Protein AF-A0A9N9VH94-F1 (afdb_monomer_lite)

Secondary structure (DSSP, 8-state):
-----------------S-PPPPPPPP----PPPPP--S------EEEEEEESSSS--BTTTHHHHHHHHHHHT--SSS-EEEEEEEEEESB-B-STTHHHHHHHHHHHHHHHSS-B--S-S-----PBPSBSSBGGGT--

Radius of gyration: 18.73 Å; chains: 1; bounding box: 40×49×51 Å

pLDDT: mean 81.97, std 23.42, range [30.23, 98.75]

Foldseek 3Di:
DDDDDDDDPDPDPDDDDPPQPDQDQQDCPDPPPDPDDPDDPPQDEAEAEDEAQDDDQDALVCLLVVLSVVLQVQADPPHAYEHEEYWRAHNAHYDLSSQVSNVVSNQNSNVRRGVGYQYQDPADDAFPDGHHDGGPRSIRD

Sequence (141 aa):
MTRSTVAGCSRKTASDPEVAPSCPSPRLLRMQALPPPRSTKRRKRLVQHNYYFAGSPTTSANLPQFLCQDAQNAVDDRFPVFVGEWSIEAASNNTLVSRPRNLNTGLKAWAQYTRGSSFWTWKFRGNVPVNGEGTQAKYWN

InterPro domains:
  IPR017853 Glycoside hydrolase superfamily [SSF51445] (49-127)

Structure (mmCIF, N/CA/C/O backbone):
data_AF-A0A9N9VH94-F1
#
_entry.id   AF-A0A9N9VH94-F1
#
loop_
_atom_site.group_PDB
_atom_site.id
_atom_site.type_symbol
_atom_site.label_atom_id
_atom_site.label_alt_id
_atom_site.label_comp_id
_atom_site.label_asym_id
_atom_site.label_entity_id
_atom_site.label_seq_id
_atom_site.pdbx_PDB_ins_code
_atom_site.Cartn_x
_atom_site.Cartn_y
_atom_site.Cartn_z
_atom_site.occupancy
_atom_site.B_iso_or_equiv
_atom_site.auth_seq_id
_atom_site.auth_comp_id
_atom_site.auth_asym_id
_atom_site.auth_atom_id
_atom_site.pdbx_PDB_model_num
ATOM 1 N N . MET A 1 1 ? -19.973 -38.040 32.174 1.00 40.09 1 MET A N 1
ATOM 2 C CA . MET A 1 1 ? -19.385 -36.695 31.984 1.00 40.09 1 MET A CA 1
ATOM 3 C C .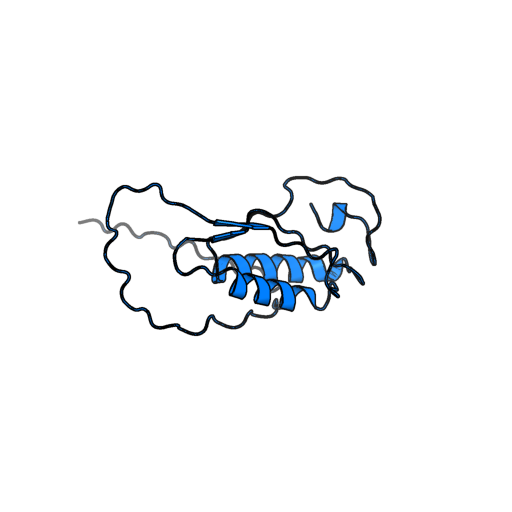 MET A 1 1 ? -18.307 -36.802 30.919 1.00 40.09 1 MET A C 1
ATOM 5 O O . MET A 1 1 ? -17.224 -37.290 31.208 1.00 40.09 1 MET A O 1
ATOM 9 N N . THR A 1 2 ? -18.617 -36.434 29.681 1.00 31.95 2 THR A N 1
ATOM 10 C CA . THR A 1 2 ? -17.730 -36.621 28.522 1.00 31.95 2 THR A CA 1
ATOM 11 C C . THR A 1 2 ? -17.162 -35.256 28.139 1.00 31.95 2 THR A C 1
ATOM 13 O O . THR A 1 2 ? -17.915 -34.365 27.752 1.00 31.95 2 THR A O 1
ATOM 16 N N . ARG A 1 3 ? -15.850 -35.044 28.318 1.00 36.62 3 ARG A N 1
ATOM 17 C CA . ARG A 1 3 ? -15.173 -33.808 27.896 1.00 36.62 3 ARG A CA 1
ATOM 18 C C . ARG A 1 3 ? -14.902 -33.885 26.396 1.00 36.62 3 ARG A C 1
ATOM 20 O O . ARG A 1 3 ? -14.187 -34.772 25.947 1.00 36.62 3 ARG A O 1
ATOM 27 N N . SER A 1 4 ? -15.485 -32.954 25.649 1.00 33.19 4 SER A N 1
ATOM 28 C CA . SER A 1 4 ? -15.214 -32.756 24.227 1.00 33.19 4 SER A CA 1
ATOM 29 C C . SER A 1 4 ? -13.948 -31.908 24.082 1.00 33.19 4 SER A C 1
ATOM 31 O O . SER A 1 4 ? -13.908 -30.762 24.534 1.00 33.19 4 SER A O 1
ATOM 33 N N . THR A 1 5 ? -12.894 -32.484 23.509 1.00 35.62 5 THR A N 1
ATOM 34 C CA . THR A 1 5 ? -11.628 -31.799 23.225 1.00 35.62 5 THR A CA 1
ATOM 35 C C . THR A 1 5 ? -11.788 -31.006 21.930 1.00 35.62 5 THR A C 1
ATOM 37 O O . THR A 1 5 ? -11.915 -31.587 20.855 1.00 35.62 5 THR A O 1
ATOM 40 N N . VAL A 1 6 ? -11.799 -29.675 22.014 1.00 41.41 6 VAL A N 1
ATOM 41 C CA . VAL A 1 6 ? -11.764 -28.807 20.829 1.00 41.41 6 VAL A CA 1
ATOM 42 C C . VAL A 1 6 ? -10.380 -28.935 20.198 1.00 41.41 6 VAL A C 1
ATOM 44 O O . VAL A 1 6 ? -9.379 -28.531 20.790 1.00 41.41 6 VAL A O 1
ATOM 47 N N . ALA A 1 7 ? -10.321 -29.520 19.002 1.00 38.50 7 ALA A N 1
ATOM 48 C CA . ALA A 1 7 ? -9.116 -29.571 18.191 1.00 38.50 7 ALA A CA 1
ATOM 49 C C . ALA A 1 7 ? -8.691 -28.139 17.829 1.00 38.50 7 ALA A C 1
ATOM 51 O O . ALA A 1 7 ? -9.376 -27.434 17.088 1.00 38.50 7 ALA A O 1
ATOM 52 N N . GLY A 1 8 ? -7.564 -27.696 18.387 1.00 31.67 8 GLY A N 1
ATOM 53 C CA . GLY A 1 8 ? -6.933 -26.438 18.013 1.00 31.67 8 GLY A CA 1
ATOM 54 C C . GLY A 1 8 ? -6.522 -26.479 16.544 1.00 31.67 8 GLY A C 1
ATOM 55 O O . GLY A 1 8 ? -5.816 -27.389 16.112 1.00 31.67 8 GLY A O 1
ATOM 56 N N . CYS A 1 9 ? -6.961 -25.487 15.772 1.00 30.47 9 CYS A N 1
ATOM 57 C CA . CYS A 1 9 ? -6.516 -25.285 14.400 1.00 30.47 9 CYS A CA 1
ATOM 58 C C . CYS A 1 9 ? -5.033 -24.876 14.431 1.00 30.47 9 CYS A C 1
ATOM 60 O O . CYS A 1 9 ? -4.694 -23.705 14.619 1.00 30.47 9 CYS A O 1
ATOM 62 N N . SER A 1 10 ? -4.144 -25.867 14.339 1.00 34.38 10 SER A N 1
ATOM 63 C CA . SER A 1 10 ? -2.701 -25.660 14.274 1.00 34.38 10 SER A CA 1
ATOM 64 C C . SER A 1 10 ? -2.371 -24.980 12.947 1.00 34.38 10 SER A C 1
ATOM 66 O O . SER A 1 10 ? -2.497 -25.574 11.873 1.00 34.38 10 SER A O 1
ATOM 68 N N . ARG A 1 11 ? -1.995 -23.698 13.013 1.00 41.31 11 ARG A N 1
ATOM 69 C CA . ARG A 1 11 ? -1.457 -22.966 11.866 1.00 41.31 11 ARG A CA 1
ATOM 70 C C . ARG A 1 11 ? -0.158 -23.651 11.458 1.00 41.31 11 ARG A C 1
ATOM 72 O O . ARG A 1 11 ? 0.857 -23.493 12.127 1.00 41.31 11 ARG A O 1
ATOM 79 N N . LYS A 1 12 ? -0.192 -24.390 10.347 1.00 30.23 12 LYS A N 1
ATOM 80 C CA . LYS A 1 12 ? 1.021 -24.752 9.614 1.00 30.23 12 LYS A CA 1
ATOM 81 C C . LYS A 1 12 ? 1.742 -23.447 9.280 1.00 30.23 12 LYS A C 1
ATOM 83 O O . LYS A 1 12 ? 1.209 -22.617 8.545 1.00 30.23 12 LYS A O 1
ATOM 88 N N . THR A 1 13 ? 2.917 -23.249 9.862 1.00 38.06 13 THR A N 1
ATOM 89 C CA . THR A 1 13 ? 3.846 -22.192 9.475 1.00 38.06 13 THR A CA 1
ATOM 90 C C . THR A 1 13 ? 4.283 -22.489 8.049 1.00 38.06 13 THR A C 1
ATOM 92 O O . THR A 1 13 ? 5.072 -23.403 7.810 1.00 38.06 13 THR A O 1
ATOM 95 N N . ALA A 1 14 ? 3.705 -21.773 7.087 1.00 38.91 14 ALA A N 1
ATOM 96 C CA . ALA A 1 14 ? 4.297 -21.679 5.767 1.00 38.91 14 ALA A CA 1
ATOM 97 C C . ALA A 1 14 ? 5.685 -21.056 5.953 1.00 38.91 14 ALA A C 1
ATOM 99 O O . ALA A 1 14 ? 5.804 -20.004 6.577 1.00 38.91 14 ALA A O 1
ATOM 100 N N . SER A 1 15 ? 6.702 -21.769 5.478 1.00 34.84 15 SER A N 1
ATOM 101 C CA . SER A 1 15 ? 8.091 -21.335 5.341 1.00 34.84 15 SER A CA 1
ATOM 102 C C . SER A 1 15 ? 8.190 -19.838 5.033 1.00 34.84 15 SER A C 1
ATOM 104 O O . SER A 1 15 ? 7.607 -19.385 4.047 1.00 34.84 15 SER A O 1
ATOM 106 N N . ASP A 1 16 ? 8.895 -19.109 5.904 1.00 37.34 16 ASP A N 1
ATOM 107 C CA . ASP A 1 16 ? 9.040 -17.651 5.914 1.00 37.34 16 ASP A CA 1
ATOM 108 C C . ASP A 1 16 ? 9.385 -17.076 4.531 1.00 37.34 16 ASP A C 1
ATOM 110 O O . ASP A 1 16 ? 10.506 -17.262 4.048 1.00 37.34 16 ASP A O 1
ATOM 114 N N . PRO A 1 17 ? 8.480 -16.307 3.901 1.00 38.56 17 PRO A N 1
ATOM 115 C CA . PRO A 1 17 ? 8.894 -15.341 2.908 1.00 38.56 17 PRO A CA 1
ATOM 116 C C . PRO A 1 17 ? 9.381 -14.112 3.678 1.00 38.56 17 PRO A C 1
ATOM 118 O O . PRO A 1 17 ? 8.580 -13.475 4.359 1.00 38.56 17 PRO A O 1
ATOM 121 N N . GLU A 1 18 ? 10.687 -13.840 3.614 1.00 42.94 18 GLU A N 1
ATOM 122 C CA . GLU A 1 18 ? 11.353 -12.569 3.945 1.00 42.94 18 GLU A CA 1
ATOM 123 C C . GLU A 1 18 ? 10.567 -11.678 4.923 1.00 42.94 18 GLU A C 1
ATOM 125 O O . GLU A 1 18 ? 9.663 -10.942 4.520 1.00 42.94 18 GLU A O 1
ATOM 130 N N . VAL A 1 19 ? 10.894 -11.788 6.218 1.00 46.81 19 VAL A N 1
ATOM 131 C CA . VAL A 1 19 ? 10.225 -11.113 7.341 1.00 46.81 19 VAL A CA 1
ATOM 132 C C . VAL A 1 19 ? 9.842 -9.680 6.964 1.00 46.81 19 VAL A C 1
ATOM 134 O O . VAL A 1 19 ? 10.667 -8.766 6.965 1.00 46.81 19 VAL A O 1
ATOM 137 N N . ALA A 1 20 ? 8.563 -9.488 6.629 1.00 52.38 20 ALA A N 1
ATOM 138 C CA . ALA A 1 20 ? 7.987 -8.169 6.426 1.00 52.38 20 ALA A CA 1
ATOM 139 C C . ALA A 1 20 ? 8.372 -7.289 7.630 1.00 52.38 20 ALA A C 1
ATOM 141 O O . ALA A 1 20 ? 8.187 -7.757 8.760 1.00 52.38 20 ALA A O 1
ATOM 142 N N . PRO A 1 21 ? 8.899 -6.062 7.430 1.00 58.38 21 PRO A N 1
ATOM 143 C CA . PRO A 1 21 ? 9.299 -5.199 8.534 1.00 58.38 21 PRO A CA 1
ATOM 144 C C . PRO A 1 21 ? 8.158 -5.117 9.543 1.00 58.38 21 PRO A C 1
ATOM 146 O O . PRO A 1 21 ? 7.027 -4.789 9.174 1.00 58.38 21 PRO A O 1
ATOM 149 N N . SER A 1 22 ? 8.423 -5.481 10.797 1.00 67.56 22 SER A N 1
ATOM 150 C CA . SER A 1 22 ? 7.407 -5.414 11.839 1.00 67.56 22 SER A CA 1
ATOM 151 C C . SER A 1 22 ? 7.081 -3.948 12.094 1.00 67.56 22 SER A C 1
ATOM 153 O O . SER A 1 22 ? 7.967 -3.187 12.495 1.00 67.56 22 SER A O 1
ATOM 155 N N . CYS A 1 23 ? 5.827 -3.547 11.873 1.00 84.00 23 CYS A N 1
ATOM 156 C CA . CYS A 1 23 ? 5.365 -2.236 12.309 1.00 84.00 23 CYS A CA 1
ATOM 157 C C . CYS A 1 23 ? 5.624 -2.083 13.820 1.00 84.00 23 CYS A C 1
ATOM 159 O O . CYS A 1 23 ? 5.527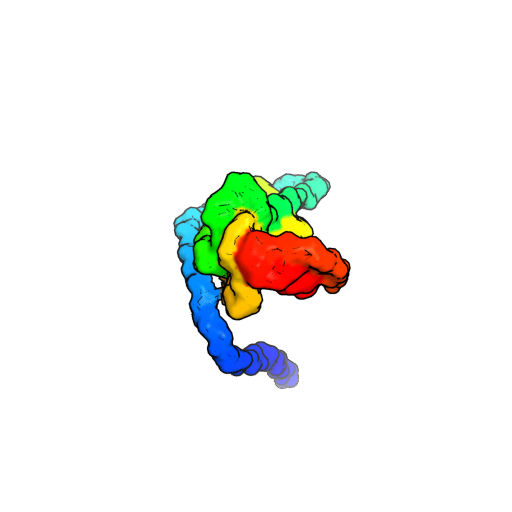 -3.077 14.552 1.00 84.00 23 CYS A O 1
ATOM 161 N N . PRO A 1 24 ? 5.938 -0.871 14.310 1.00 80.69 24 PRO A N 1
ATOM 162 C CA . PRO A 1 24 ? 6.138 -0.641 15.738 1.00 80.69 24 PRO A CA 1
ATOM 163 C C . PRO A 1 24 ? 4.952 -1.191 16.536 1.00 80.69 24 PRO A C 1
ATOM 165 O O . PRO A 1 24 ? 3.813 -1.075 16.107 1.00 80.69 24 PRO A O 1
ATOM 168 N N . SER A 1 25 ? 5.138 -1.777 17.714 1.00 71.75 25 SER A N 1
ATOM 169 C CA . SER A 1 25 ? 3.947 -2.076 18.526 1.00 71.75 25 SER A CA 1
ATOM 170 C C . SER A 1 25 ? 3.228 -0.760 18.862 1.00 71.75 25 SER A C 1
ATOM 172 O O . SER A 1 25 ? 3.920 0.217 19.172 1.00 71.75 25 SER A O 1
ATOM 174 N N . PRO A 1 26 ? 1.881 -0.677 18.791 1.00 64.19 26 PRO A N 1
ATOM 175 C CA . PRO A 1 26 ? 1.179 0.492 19.300 1.00 64.19 26 PRO A CA 1
ATOM 176 C C . PRO A 1 26 ? 1.664 0.742 20.725 1.00 64.19 26 PRO A C 1
ATOM 178 O O . PRO A 1 26 ? 1.685 -0.181 21.544 1.00 64.19 26 PRO A O 1
ATOM 181 N N . ARG A 1 27 ? 2.104 1.973 21.019 1.00 57.78 27 ARG A N 1
ATOM 182 C CA . ARG A 1 27 ? 2.385 2.350 22.408 1.00 57.78 27 ARG A CA 1
ATOM 183 C C . ARG A 1 27 ? 1.119 2.041 23.196 1.00 57.78 27 ARG A C 1
ATOM 185 O O . ARG A 1 27 ? 0.042 2.468 22.785 1.00 57.78 27 ARG A O 1
ATOM 192 N N . LEU A 1 28 ? 1.252 1.284 24.288 1.00 49.12 28 LEU A N 1
ATOM 193 C CA . LEU A 1 28 ? 0.173 1.033 25.240 1.00 49.12 28 LEU A CA 1
ATOM 194 C C . LEU A 1 28 ? -0.300 2.392 25.784 1.00 49.12 28 LEU A C 1
ATOM 196 O O . LEU A 1 28 ? 0.166 2.870 26.817 1.00 49.12 28 LEU A O 1
ATOM 200 N N . LEU A 1 29 ? -1.218 3.053 25.080 1.00 45.03 29 LEU A N 1
ATOM 201 C CA . LEU A 1 29 ? -2.049 4.062 25.700 1.00 45.03 29 LEU A CA 1
ATOM 202 C C . LEU A 1 29 ? -2.919 3.274 26.674 1.00 45.03 29 LEU A C 1
ATOM 204 O O . LEU A 1 29 ? -3.632 2.358 26.262 1.00 45.03 29 LEU A O 1
ATOM 208 N N . ARG A 1 30 ? -2.734 3.554 27.969 1.00 45.28 30 ARG A N 1
ATOM 209 C CA . ARG A 1 30 ? -3.404 2.904 29.100 1.00 45.28 30 ARG A CA 1
ATOM 210 C C . ARG A 1 30 ? -4.809 2.456 28.706 1.00 45.28 30 ARG A C 1
ATOM 212 O O . ARG A 1 30 ? -5.619 3.288 28.304 1.00 45.28 30 ARG A O 1
ATOM 219 N N . MET A 1 31 ? -5.093 1.167 28.894 1.00 37.34 31 MET A N 1
ATOM 220 C CA . MET A 1 31 ? -6.456 0.658 29.009 1.00 37.34 31 MET A CA 1
ATOM 221 C C . MET A 1 31 ? -7.126 1.357 30.199 1.00 37.34 31 MET A C 1
ATOM 223 O O . MET A 1 31 ? -7.200 0.816 31.297 1.00 37.34 31 MET A O 1
ATOM 227 N N . GLN A 1 32 ? -7.572 2.595 30.016 1.00 46.53 32 GLN A N 1
ATOM 228 C CA . GLN A 1 32 ? -8.642 3.120 30.838 1.00 46.53 32 GLN A CA 1
ATOM 229 C C . GLN A 1 32 ? -9.881 2.336 30.426 1.00 46.53 32 GLN A C 1
ATOM 231 O O . GLN A 1 32 ? -10.161 2.190 29.234 1.00 46.53 32 GLN A O 1
ATOM 236 N N . ALA A 1 33 ? -10.551 1.745 31.413 1.00 46.22 33 ALA A N 1
ATOM 237 C CA . ALA A 1 33 ? -11.769 0.988 31.199 1.00 46.22 33 ALA A CA 1
ATOM 238 C C . ALA A 1 33 ? -12.723 1.823 30.339 1.00 46.22 33 ALA A C 1
ATOM 240 O O . ALA A 1 33 ? -13.107 2.928 30.725 1.00 46.22 33 ALA A O 1
ATOM 241 N N . LEU A 1 34 ? -13.063 1.306 29.157 1.00 49.41 34 LEU A N 1
ATOM 242 C CA . LEU A 1 34 ? -14.076 1.926 28.319 1.00 49.41 34 LEU A CA 1
ATOM 243 C C . LEU A 1 34 ? -15.359 2.015 29.158 1.00 49.41 34 LEU A C 1
ATOM 245 O O . LEU A 1 34 ? -15.786 0.991 29.704 1.00 49.41 34 LEU A O 1
ATOM 249 N N . PRO A 1 35 ? -15.965 3.205 29.306 1.00 51.66 35 PRO A N 1
ATOM 250 C CA . PRO A 1 35 ? -17.222 3.324 30.024 1.00 51.66 35 PRO A CA 1
ATOM 251 C C . PRO A 1 35 ? -18.269 2.411 29.367 1.00 51.66 35 PRO A C 1
ATOM 253 O O . PRO A 1 35 ? -18.250 2.235 28.143 1.00 51.66 35 PRO A O 1
ATOM 256 N N . PRO A 1 36 ? -19.186 1.814 30.153 1.00 51.88 36 PRO A N 1
ATOM 257 C CA . PRO A 1 36 ? -20.200 0.919 29.613 1.00 51.88 36 PRO A CA 1
ATOM 258 C C . PRO A 1 36 ? -20.990 1.633 28.507 1.00 51.88 36 PRO A C 1
ATOM 260 O O . PRO A 1 36 ? -21.289 2.827 28.647 1.00 51.88 36 PRO A O 1
ATOM 263 N N . PRO A 1 37 ? -21.327 0.941 27.402 1.00 58.34 37 PRO A N 1
ATOM 264 C CA . PRO A 1 37 ? -21.969 1.570 26.260 1.00 58.34 37 PRO A CA 1
ATOM 265 C C . PRO A 1 37 ? -23.313 2.171 26.681 1.00 58.34 37 PRO A C 1
ATOM 267 O O . PRO A 1 37 ? -24.273 1.455 26.962 1.00 58.34 37 PRO A O 1
ATOM 270 N N . ARG A 1 38 ? -23.391 3.507 26.715 1.00 59.78 38 ARG A N 1
ATOM 271 C CA . ARG A 1 38 ? -24.660 4.218 26.879 1.00 59.78 38 ARG A CA 1
ATOM 272 C C . ARG A 1 38 ? -25.339 4.382 25.522 1.00 59.78 38 ARG A C 1
ATOM 274 O O . ARG A 1 38 ? -24.873 5.120 24.657 1.00 59.78 38 ARG A O 1
ATOM 281 N N . SER A 1 39 ? -26.524 3.787 25.432 1.00 57.78 39 SER A N 1
ATOM 282 C CA . SER A 1 39 ? -27.588 4.021 24.446 1.00 57.78 39 SER A CA 1
ATOM 283 C C . SER A 1 39 ? -27.458 3.366 23.064 1.00 57.78 39 SER A C 1
ATOM 285 O O . SER A 1 39 ? -26.392 3.247 22.468 1.00 57.78 39 SER A O 1
ATOM 287 N N . THR A 1 40 ? -28.629 2.990 22.551 1.00 59.97 40 THR A N 1
ATOM 288 C CA . THR A 1 40 ? -28.993 2.338 21.282 1.00 59.97 40 THR A CA 1
ATOM 289 C C . THR A 1 40 ? -28.700 3.163 20.015 1.00 59.97 40 THR A C 1
ATOM 291 O O . THR A 1 40 ? -29.361 3.007 18.988 1.00 59.97 40 THR A O 1
ATOM 294 N N . LYS A 1 41 ? -27.696 4.046 20.039 1.00 58.72 41 LYS A N 1
ATOM 295 C CA . LYS A 1 41 ? -27.295 4.833 18.865 1.00 58.72 41 LYS A CA 1
ATOM 296 C C . LYS A 1 41 ? -26.563 3.942 17.855 1.00 58.72 41 LYS A C 1
ATOM 298 O O . LYS A 1 41 ? -25.722 3.126 18.229 1.00 58.72 41 LYS A O 1
ATOM 303 N N . ARG A 1 42 ? -26.904 4.090 16.565 1.00 64.94 42 ARG A N 1
ATOM 304 C CA . ARG A 1 42 ? -26.303 3.349 15.437 1.00 64.94 42 ARG A CA 1
ATOM 305 C C . ARG A 1 42 ? -24.782 3.281 15.603 1.00 64.94 42 ARG A C 1
ATOM 307 O O . ARG A 1 42 ? -24.136 4.313 15.777 1.00 64.94 42 ARG A O 1
ATOM 314 N N . ARG A 1 43 ? -24.213 2.074 15.535 1.00 74.00 43 ARG A N 1
ATOM 315 C CA . ARG A 1 43 ? -22.762 1.855 15.625 1.00 74.00 43 ARG A CA 1
ATOM 316 C C . ARG A 1 43 ? -22.091 2.450 14.386 1.00 74.00 43 ARG A C 1
ATOM 318 O O . ARG A 1 43 ? -22.025 1.798 13.347 1.00 74.00 43 ARG A O 1
ATOM 325 N N . LYS A 1 44 ? -21.644 3.703 14.480 1.00 82.31 44 LYS A N 1
ATOM 326 C CA . LYS A 1 44 ? -20.870 4.365 13.426 1.00 82.31 44 LYS A CA 1
ATOM 327 C C . LYS A 1 44 ? -19.479 3.727 13.351 1.00 82.31 44 LYS A C 1
ATOM 329 O O . LYS A 1 44 ? -18.862 3.453 14.377 1.00 82.31 44 LYS A O 1
ATOM 334 N N . ARG A 1 45 ? -19.015 3.482 12.128 1.00 87.31 45 ARG A N 1
ATOM 335 C CA . ARG A 1 45 ? -17.669 3.007 11.791 1.00 87.31 45 ARG A CA 1
ATOM 336 C C . ARG A 1 45 ? -17.089 3.977 10.772 1.00 87.31 45 ARG A C 1
ATOM 338 O O . ARG A 1 45 ? -17.820 4.405 9.881 1.00 87.31 45 ARG A O 1
ATOM 345 N N . LEU A 1 46 ? -15.820 4.334 10.920 1.00 93.56 46 LEU A N 1
ATOM 346 C CA . LEU A 1 46 ? -15.120 5.153 9.934 1.00 93.56 46 LEU A CA 1
ATOM 347 C C . LEU A 1 46 ? -14.516 4.247 8.862 1.00 93.56 46 LEU A C 1
ATOM 349 O O . LEU A 1 46 ? -14.045 3.148 9.167 1.00 93.56 46 LEU A O 1
ATOM 353 N N . VAL A 1 47 ? -14.553 4.713 7.617 1.00 95.38 47 VAL A N 1
ATOM 354 C CA . VAL A 1 47 ? -13.913 4.054 6.479 1.00 95.38 47 VAL A CA 1
ATOM 355 C C . VAL A 1 47 ? -12.842 4.990 5.948 1.00 95.38 47 VAL A C 1
ATOM 357 O O . VAL A 1 47 ? -13.125 6.159 5.699 1.00 95.38 47 VAL A O 1
ATOM 360 N N . GLN A 1 48 ? -11.624 4.477 5.813 1.00 96.38 48 GLN A N 1
ATOM 361 C CA . GLN A 1 48 ? -10.480 5.223 5.298 1.00 96.38 48 GLN A CA 1
ATOM 362 C C . GLN A 1 48 ? -9.913 4.518 4.072 1.00 96.38 48 GLN A C 1
ATOM 364 O O . GLN A 1 48 ? -9.894 3.286 4.026 1.00 96.38 48 GLN A O 1
ATOM 369 N N . HIS A 1 49 ? -9.498 5.291 3.072 1.00 97.62 49 HIS A N 1
ATOM 370 C CA . HIS A 1 49 ? -8.898 4.788 1.839 1.00 97.62 49 HIS A CA 1
ATOM 371 C C . HIS A 1 49 ? -7.457 5.295 1.776 1.00 97.62 49 HIS A C 1
ATOM 373 O O . HIS A 1 49 ? -7.232 6.489 1.970 1.00 97.62 49 HIS A O 1
ATOM 379 N N . ASN A 1 50 ? -6.498 4.405 1.528 1.00 97.75 50 ASN A N 1
ATOM 380 C CA . ASN A 1 50 ? -5.075 4.741 1.550 1.00 97.75 50 ASN A CA 1
ATOM 381 C C . ASN A 1 50 ? -4.416 4.306 0.239 1.00 97.75 50 ASN A C 1
ATOM 383 O O . ASN A 1 50 ? -4.393 3.121 -0.088 1.00 97.75 50 ASN A O 1
ATOM 387 N N . TYR A 1 51 ? -3.864 5.265 -0.500 1.00 97.94 51 TYR A N 1
ATOM 388 C CA . TYR A 1 51 ? -3.237 5.032 -1.795 1.00 97.94 51 TYR A CA 1
ATOM 389 C C . TYR A 1 51 ? -1.867 5.687 -1.864 1.00 97.94 51 TYR A C 1
ATOM 391 O O . TYR A 1 51 ? -1.654 6.769 -1.324 1.00 97.94 51 TYR A O 1
ATOM 399 N N . TYR A 1 52 ? -0.952 5.022 -2.567 1.00 98.06 52 TYR A N 1
ATOM 400 C CA . TYR A 1 52 ? 0.467 5.362 -2.549 1.00 98.06 52 TYR A CA 1
ATOM 401 C C . TYR A 1 52 ? 1.042 5.631 -3.936 1.00 98.06 52 TYR A C 1
ATOM 403 O O . TYR A 1 52 ? 2.229 5.895 -4.041 1.00 98.06 52 TYR A O 1
ATOM 411 N N . PHE A 1 53 ? 0.234 5.602 -4.994 1.00 96.75 53 PHE A N 1
ATOM 412 C CA . PHE A 1 53 ? 0.696 5.807 -6.370 1.00 96.75 53 PHE A CA 1
ATOM 413 C C . PHE A 1 53 ? 0.898 7.293 -6.733 1.00 96.75 53 PHE A C 1
ATOM 415 O O . PHE A 1 53 ? 1.433 7.599 -7.795 1.00 96.75 53 PHE A O 1
ATOM 422 N N . ALA A 1 54 ? 0.478 8.231 -5.874 1.00 93.19 54 ALA A N 1
ATOM 423 C CA . ALA A 1 54 ? 0.628 9.672 -6.082 1.00 93.19 54 ALA A CA 1
ATOM 424 C C . ALA A 1 54 ? 0.658 10.447 -4.751 1.00 93.19 54 ALA A C 1
ATOM 426 O O . ALA A 1 54 ? 0.204 9.954 -3.722 1.00 93.19 54 ALA A O 1
ATOM 427 N N . GLY A 1 55 ? 1.179 11.680 -4.771 1.00 90.19 55 GLY A N 1
ATOM 428 C CA . GLY A 1 55 ? 1.125 12.615 -3.633 1.00 90.19 55 GLY A CA 1
ATOM 429 C C . GLY A 1 55 ? 2.132 12.363 -2.502 1.00 90.19 55 GLY A C 1
ATOM 430 O O . GLY A 1 55 ? 2.192 13.143 -1.557 1.00 90.19 55 GLY A O 1
ATOM 431 N N . SER A 1 56 ? 2.944 11.307 -2.580 1.00 91.44 56 SER A N 1
ATOM 432 C CA . SER A 1 56 ? 4.028 11.013 -1.633 1.00 91.44 56 SER A CA 1
ATOM 433 C C . SER A 1 56 ? 5.212 10.356 -2.352 1.00 91.44 56 SER A C 1
ATOM 435 O O . SER A 1 56 ? 4.998 9.680 -3.359 1.00 91.44 56 SER A O 1
ATOM 437 N N . PRO A 1 57 ? 6.459 10.519 -1.865 1.00 96.38 57 PRO A N 1
ATOM 438 C CA . PRO A 1 57 ? 7.660 9.935 -2.473 1.00 96.38 57 PRO A CA 1
ATOM 439 C C . PRO A 1 57 ? 7.804 8.443 -2.114 1.00 96.38 57 PRO A C 1
ATOM 441 O O . PRO A 1 57 ? 8.803 7.987 -1.549 1.00 96.38 57 PRO A O 1
ATOM 444 N N . THR A 1 58 ? 6.762 7.671 -2.391 1.00 98.06 58 THR A N 1
ATOM 445 C CA . THR A 1 58 ? 6.704 6.239 -2.114 1.00 98.06 58 THR A CA 1
ATOM 446 C C . THR A 1 58 ? 7.429 5.463 -3.209 1.00 98.06 58 THR A C 1
ATOM 448 O O . THR A 1 58 ? 7.364 5.767 -4.404 1.00 98.06 58 THR A O 1
ATOM 451 N N . THR A 1 59 ? 8.112 4.415 -2.776 1.00 98.56 59 THR A N 1
ATOM 452 C CA . THR A 1 59 ? 8.750 3.403 -3.606 1.00 98.56 59 THR A CA 1
ATOM 453 C C . THR A 1 59 ? 8.398 2.028 -3.077 1.00 98.56 59 THR A C 1
ATOM 455 O O . THR A 1 59 ? 8.075 1.873 -1.901 1.00 98.56 59 THR A O 1
ATOM 458 N N . SER A 1 60 ? 8.534 0.992 -3.901 1.00 98.12 60 SER A N 1
ATOM 459 C CA . SER A 1 60 ? 8.343 -0.382 -3.425 1.00 98.12 60 SER A CA 1
ATOM 460 C C . SER A 1 60 ? 9.235 -0.753 -2.2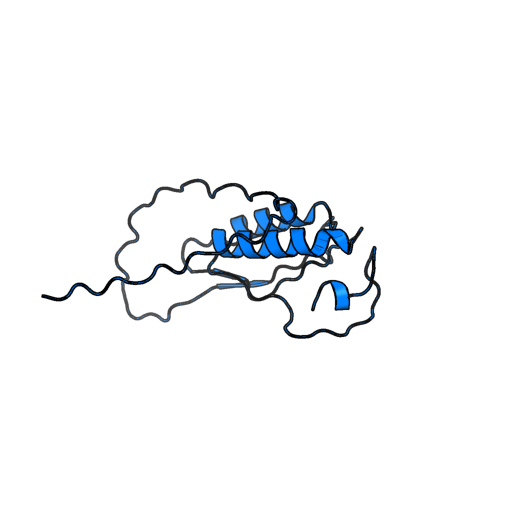29 1.00 98.12 60 SER A C 1
ATOM 462 O O . SER A 1 60 ? 8.851 -1.595 -1.418 1.00 98.12 60 SER A O 1
ATOM 464 N N . ALA A 1 61 ? 10.404 -0.120 -2.083 1.00 97.81 61 ALA A N 1
ATOM 465 C CA . ALA A 1 61 ? 11.317 -0.360 -0.968 1.00 97.81 61 ALA A CA 1
ATOM 466 C C . ALA A 1 61 ? 10.813 0.249 0.355 1.00 97.81 61 ALA A C 1
ATOM 468 O O . ALA A 1 61 ? 10.864 -0.425 1.392 1.00 97.81 61 ALA A O 1
ATOM 469 N N . ASN A 1 62 ? 10.315 1.491 0.306 1.00 97.69 62 ASN A N 1
ATOM 470 C CA . ASN A 1 62 ? 9.907 2.275 1.478 1.00 97.69 62 ASN A CA 1
ATOM 471 C C . ASN A 1 62 ? 8.404 2.167 1.812 1.00 97.69 62 ASN A C 1
ATOM 473 O O . ASN A 1 62 ? 7.998 2.532 2.913 1.00 97.69 62 ASN A O 1
ATOM 477 N N . LEU A 1 63 ? 7.581 1.610 0.915 1.00 98.25 63 LEU A N 1
ATOM 478 C CA . LEU A 1 63 ? 6.131 1.481 1.090 1.00 98.25 63 LEU A CA 1
ATOM 479 C C . LEU A 1 63 ? 5.708 0.843 2.432 1.00 98.25 63 LEU A C 1
ATOM 481 O O . LEU A 1 63 ? 4.759 1.341 3.039 1.00 98.25 63 LEU A O 1
ATOM 485 N N . PRO A 1 64 ? 6.410 -0.174 2.976 1.00 97.94 64 PRO A N 1
ATOM 486 C CA . PRO A 1 64 ? 6.121 -0.704 4.311 1.00 97.94 64 PRO A CA 1
ATOM 487 C C . PRO A 1 64 ? 6.106 0.344 5.428 1.00 97.94 64 PRO A C 1
ATOM 489 O O . PRO A 1 64 ? 5.305 0.235 6.352 1.00 97.94 64 PRO A O 1
ATOM 492 N N . GLN A 1 65 ? 6.960 1.366 5.350 1.00 96.81 65 GLN A N 1
ATOM 493 C CA . GLN A 1 65 ? 7.035 2.422 6.362 1.00 96.81 65 GLN A CA 1
ATOM 494 C C . GLN A 1 65 ? 5.780 3.298 6.322 1.00 96.81 65 GLN A C 1
ATOM 496 O O . GLN A 1 65 ? 5.195 3.569 7.369 1.00 96.81 65 GLN A O 1
ATOM 501 N N . PHE A 1 66 ? 5.322 3.660 5.120 1.00 97.88 66 PHE A N 1
ATOM 502 C CA . PHE A 1 66 ? 4.084 4.416 4.916 1.00 97.88 66 PHE A CA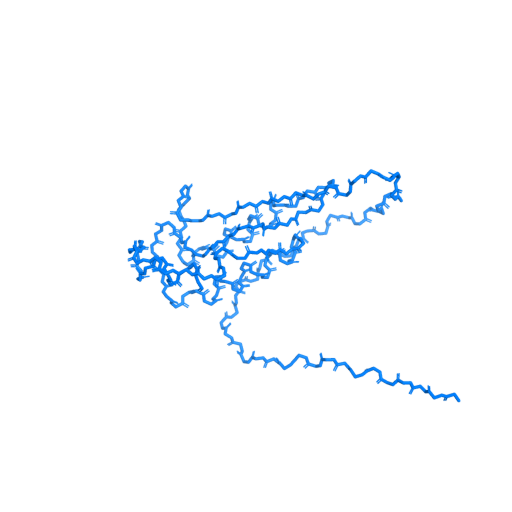 1
ATOM 503 C C . PHE A 1 66 ? 2.855 3.622 5.372 1.00 97.88 66 PHE A C 1
ATOM 505 O O . PHE A 1 66 ? 2.053 4.139 6.142 1.00 97.88 66 PHE A O 1
ATOM 512 N N . LEU A 1 67 ? 2.765 2.338 5.008 1.00 97.88 67 LEU A N 1
ATOM 513 C CA . LEU A 1 67 ? 1.687 1.448 5.459 1.00 97.88 67 LEU A CA 1
ATOM 514 C C . LEU A 1 67 ? 1.601 1.385 6.993 1.00 97.88 67 LEU A C 1
ATOM 516 O O . LEU A 1 67 ? 0.522 1.515 7.567 1.00 97.88 67 LEU A O 1
ATOM 520 N N . CYS A 1 68 ? 2.737 1.210 7.675 1.00 97.00 68 CYS A N 1
ATOM 521 C CA . CYS A 1 68 ? 2.768 1.180 9.137 1.00 97.00 68 CYS A CA 1
ATOM 522 C C . CYS A 1 68 ? 2.407 2.534 9.766 1.00 97.00 68 CYS A C 1
ATOM 524 O O . CYS A 1 68 ? 1.761 2.560 10.815 1.00 97.00 68 CYS A O 1
ATOM 526 N N . GLN A 1 69 ? 2.853 3.644 9.174 1.00 96.25 69 GLN A N 1
ATOM 527 C CA . GLN A 1 69 ? 2.585 4.986 9.686 1.00 96.25 69 GLN A CA 1
ATOM 528 C C . GLN A 1 69 ? 1.105 5.350 9.539 1.00 96.25 69 GLN A C 1
ATOM 530 O O . GLN A 1 69 ? 0.488 5.823 10.492 1.00 96.25 69 GLN A O 1
ATOM 535 N N . ASP A 1 70 ? 0.512 5.066 8.384 1.00 97.00 70 ASP A N 1
ATOM 536 C CA . ASP A 1 70 ? -0.897 5.349 8.130 1.00 97.00 70 ASP A CA 1
ATOM 537 C C . ASP A 1 70 ? -1.809 4.457 8.964 1.00 97.00 70 ASP A C 1
ATOM 539 O O . ASP A 1 70 ? -2.829 4.922 9.462 1.00 97.00 70 ASP A O 1
ATOM 543 N N . ALA A 1 71 ? -1.432 3.196 9.195 1.00 96.56 71 ALA A N 1
ATOM 544 C CA . ALA A 1 71 ? -2.188 2.314 10.079 1.00 96.56 71 ALA A CA 1
ATOM 545 C C . ALA A 1 71 ? -2.225 2.835 11.521 1.00 96.56 71 ALA A C 1
ATOM 547 O O . ALA A 1 71 ? -3.276 2.789 12.157 1.00 96.56 71 ALA A O 1
ATOM 548 N N . GLN A 1 72 ? -1.109 3.376 12.018 1.00 95.31 72 GLN A N 1
ATOM 549 C CA . GLN A 1 72 ? -1.057 4.037 13.326 1.00 95.31 72 GLN A CA 1
ATOM 550 C C . GLN A 1 72 ? -1.917 5.300 13.361 1.00 95.31 72 GLN A C 1
ATOM 552 O O . GLN A 1 72 ? -2.661 5.513 14.316 1.00 95.31 72 GLN A O 1
ATOM 557 N N . ASN A 1 73 ? -1.832 6.115 12.311 1.00 94.81 73 ASN A N 1
ATOM 558 C CA . ASN A 1 73 ? -2.555 7.379 12.216 1.00 94.81 73 ASN A CA 1
ATOM 559 C C . ASN A 1 73 ? -4.061 7.193 11.964 1.00 94.81 73 ASN A C 1
ATOM 561 O O . ASN A 1 73 ? -4.837 8.105 12.230 1.00 94.81 73 ASN A O 1
ATOM 565 N N . ALA A 1 74 ? -4.483 6.024 11.476 1.00 93.44 74 ALA A N 1
ATOM 566 C CA . ALA A 1 74 ? -5.884 5.687 11.232 1.00 93.44 74 ALA A CA 1
ATOM 567 C C . ALA A 1 74 ? -6.675 5.379 12.516 1.00 93.44 74 ALA A C 1
ATOM 569 O O . ALA A 1 74 ? -7.884 5.164 12.451 1.00 93.44 74 ALA A O 1
ATOM 570 N N . VAL A 1 75 ? -6.028 5.294 13.682 1.00 90.12 75 VAL A N 1
ATOM 571 C CA . VAL A 1 75 ? -6.718 5.020 14.949 1.00 90.12 75 VAL A CA 1
ATOM 572 C C . VAL A 1 75 ? -7.549 6.236 15.368 1.00 90.12 75 VAL A C 1
ATOM 574 O O . VAL A 1 75 ? -7.021 7.333 15.518 1.00 90.12 75 VAL A O 1
ATOM 577 N N . ASP A 1 76 ? -8.841 6.021 15.620 1.00 89.19 76 ASP A N 1
ATOM 578 C CA . ASP A 1 76 ? -9.755 7.010 16.202 1.00 89.19 76 ASP A CA 1
ATOM 579 C C . ASP A 1 76 ? -10.222 6.525 17.586 1.00 89.19 76 ASP A C 1
ATOM 581 O O . ASP A 1 76 ? -10.444 5.331 17.813 1.00 89.19 76 ASP A O 1
ATOM 585 N N . ASP A 1 77 ? -10.336 7.457 18.528 1.00 87.44 77 ASP A N 1
ATOM 586 C CA . ASP A 1 77 ? -10.673 7.209 19.932 1.00 87.44 77 ASP A CA 1
ATOM 587 C C . ASP A 1 77 ? -12.177 6.986 20.171 1.00 87.44 77 ASP A C 1
ATOM 589 O O . ASP A 1 77 ? -12.574 6.440 21.204 1.00 87.44 77 ASP A O 1
ATOM 593 N N . ARG A 1 78 ? -13.027 7.379 19.216 1.00 89.38 78 ARG A N 1
ATOM 594 C CA . ARG A 1 78 ? -14.492 7.368 19.335 1.00 89.38 78 ARG A CA 1
ATOM 595 C C . ARG A 1 78 ? -15.141 6.277 18.499 1.00 89.38 78 ARG A C 1
ATOM 597 O O . ARG A 1 78 ? -16.169 5.734 18.910 1.00 89.38 78 ARG A O 1
ATOM 604 N N . PHE A 1 79 ? -14.585 5.960 17.332 1.00 90.50 79 PHE A N 1
ATOM 605 C CA . PHE A 1 79 ? -15.194 5.028 16.387 1.00 90.50 79 PHE A CA 1
ATOM 606 C C . PHE A 1 79 ? -14.201 3.993 15.854 1.00 90.50 79 PHE A C 1
ATOM 608 O O . PHE A 1 79 ? -13.069 4.326 15.516 1.00 90.50 79 PHE A O 1
ATOM 615 N N . PRO A 1 80 ? -14.622 2.724 15.682 1.00 93.31 80 PRO A N 1
ATOM 616 C CA . PRO A 1 80 ? -13.792 1.746 14.998 1.00 93.31 80 PRO A CA 1
ATOM 617 C C . PRO A 1 80 ? -13.538 2.184 13.552 1.00 93.31 80 PRO A C 1
ATOM 619 O O . PRO A 1 80 ? -14.474 2.568 12.845 1.00 93.31 80 PRO A O 1
ATOM 622 N N . VAL A 1 81 ? -12.295 2.040 13.100 1.00 96.12 81 VAL A N 1
ATOM 623 C CA . VAL A 1 81 ? -11.883 2.328 11.720 1.00 96.12 81 VAL A CA 1
ATOM 624 C C . VAL A 1 81 ? -11.699 1.028 10.941 1.00 96.12 81 VAL A C 1
ATOM 626 O O . VAL A 1 81 ? -11.220 0.033 11.488 1.00 96.12 81 VAL A O 1
ATOM 629 N N . PHE A 1 82 ? -12.120 1.014 9.681 1.00 97.44 82 PHE A N 1
ATOM 630 C CA . PHE A 1 82 ? -11.848 -0.049 8.714 1.00 97.44 82 PHE A CA 1
ATOM 631 C C . PHE A 1 82 ? -11.242 0.569 7.454 1.00 97.44 82 PHE A C 1
ATOM 633 O O . PHE A 1 82 ? -11.756 1.570 6.957 1.00 97.44 82 PHE A O 1
ATOM 640 N N . VAL A 1 83 ? -10.165 -0.015 6.933 1.00 98.31 83 VAL A N 1
ATOM 641 C CA . VAL A 1 83 ? -9.533 0.491 5.709 1.00 98.31 83 VAL A CA 1
ATOM 642 C C . VAL A 1 83 ? -10.264 -0.087 4.503 1.00 98.31 83 VAL A C 1
ATOM 644 O O . VAL A 1 83 ? -10.068 -1.243 4.139 1.00 98.31 83 VAL A O 1
ATOM 647 N N . GLY A 1 84 ? -11.171 0.700 3.932 1.00 98.06 84 GLY A N 1
ATOM 648 C CA . GLY A 1 84 ? -12.085 0.248 2.882 1.00 98.06 84 GLY A CA 1
ATOM 649 C C . GLY A 1 84 ? -11.401 -0.012 1.549 1.00 98.06 84 GLY A C 1
ATOM 650 O O . GLY A 1 84 ? -11.843 -0.883 0.807 1.00 98.06 84 GLY A O 1
ATOM 651 N N . GLU A 1 85 ? -10.320 0.713 1.271 1.00 98.38 85 GLU A N 1
ATOM 652 C CA . GLU A 1 85 ? -9.583 0.593 0.022 1.00 98.38 85 GLU A CA 1
ATOM 653 C C . GLU A 1 85 ? -8.100 0.880 0.236 1.00 98.38 85 GLU A C 1
ATOM 655 O O . GLU A 1 85 ? -7.732 1.803 0.968 1.00 98.38 85 GLU A O 1
ATOM 660 N N . TRP A 1 86 ? -7.259 0.087 -0.421 1.00 98.50 86 TRP A N 1
ATOM 661 C CA . TRP A 1 86 ? -5.826 0.323 -0.547 1.00 98.50 86 TRP A CA 1
ATOM 662 C C . TRP A 1 86 ? -5.224 -0.585 -1.622 1.00 98.50 86 TRP A C 1
ATOM 664 O O . TRP A 1 86 ? -5.794 -1.625 -1.953 1.00 98.50 86 TRP A O 1
ATOM 674 N N . SER A 1 87 ? -4.059 -0.211 -2.146 1.00 98.12 87 SER A N 1
ATOM 675 C CA . SER A 1 87 ? -3.252 -1.034 -3.054 1.00 98.12 87 SER A CA 1
ATOM 676 C C . SER A 1 87 ? -1.758 -0.839 -2.772 1.00 98.12 87 SER A C 1
ATOM 678 O O . SER A 1 87 ? -1.380 -0.027 -1.926 1.00 98.12 87 SER A O 1
ATOM 680 N N . ILE A 1 88 ? -0.901 -1.615 -3.441 1.00 98.44 88 ILE A N 1
ATOM 681 C CA . ILE A 1 88 ? 0.558 -1.590 -3.222 1.00 98.44 88 ILE A CA 1
ATOM 682 C C . ILE A 1 88 ? 1.345 -0.897 -4.342 1.00 98.44 88 ILE A C 1
ATOM 684 O O . ILE A 1 88 ? 2.573 -0.982 -4.356 1.00 98.44 88 ILE A O 1
ATOM 688 N N . GLU A 1 89 ? 0.671 -0.237 -5.288 1.00 98.50 89 GLU A N 1
ATOM 689 C CA . GLU A 1 89 ? 1.369 0.608 -6.261 1.00 98.50 89 GLU A CA 1
ATOM 690 C C . GLU A 1 89 ? 1.936 1.844 -5.554 1.00 98.50 89 GLU A C 1
ATOM 692 O O . GLU A 1 89 ? 1.213 2.583 -4.883 1.00 98.50 89 GLU A O 1
ATOM 697 N N . ALA A 1 90 ? 3.240 2.050 -5.705 1.00 98.62 90 ALA A N 1
ATOM 698 C CA . ALA A 1 90 ? 3.963 3.215 -5.221 1.00 98.62 90 ALA A CA 1
ATOM 699 C C . ALA A 1 90 ? 4.119 4.270 -6.329 1.00 98.62 90 ALA A C 1
ATOM 701 O O . ALA A 1 90 ? 3.955 3.973 -7.511 1.00 98.62 90 ALA A O 1
ATOM 702 N N . ALA A 1 91 ? 4.482 5.499 -5.967 1.00 98.44 91 ALA A N 1
ATOM 703 C CA . ALA A 1 91 ? 4.615 6.604 -6.912 1.00 98.44 91 ALA A CA 1
ATOM 704 C C . ALA A 1 91 ? 5.785 6.419 -7.892 1.00 98.44 91 ALA A C 1
ATOM 706 O O . ALA A 1 91 ? 5.729 6.881 -9.031 1.00 98.44 91 ALA A O 1
ATOM 707 N N . SER A 1 92 ? 6.857 5.744 -7.466 1.00 98.38 92 SER A N 1
ATOM 708 C CA . SER A 1 92 ? 8.004 5.425 -8.326 1.00 98.38 92 SER A CA 1
ATOM 709 C C . SER A 1 92 ? 8.721 4.147 -7.901 1.00 98.38 92 SER A C 1
ATOM 711 O O . SER A 1 92 ? 8.452 3.605 -6.831 1.00 98.38 92 SER A O 1
ATOM 713 N N . ASN A 1 93 ? 9.647 3.657 -8.731 1.00 98.31 93 ASN A N 1
ATOM 714 C CA . ASN A 1 93 ? 10.499 2.501 -8.425 1.00 98.31 93 ASN A CA 1
ATOM 715 C C . ASN A 1 93 ? 9.700 1.290 -7.915 1.00 98.31 93 ASN A C 1
ATOM 717 O O . ASN A 1 93 ? 10.028 0.687 -6.888 1.00 98.31 93 ASN A O 1
ATOM 721 N N . ASN A 1 94 ? 8.605 0.972 -8.606 1.00 98.75 94 ASN A N 1
ATOM 722 C CA . ASN A 1 94 ? 7.829 -0.229 -8.346 1.00 98.75 94 ASN A CA 1
ATOM 723 C C . ASN A 1 94 ? 8.630 -1.475 -8.738 1.00 98.75 94 ASN A C 1
ATOM 725 O O . ASN A 1 94 ? 9.234 -1.500 -9.806 1.00 98.75 94 ASN A O 1
ATOM 729 N N . THR A 1 95 ? 8.621 -2.516 -7.902 1.00 98.69 95 THR A N 1
ATOM 730 C CA . THR A 1 95 ? 9.306 -3.784 -8.203 1.00 98.69 95 THR A CA 1
ATOM 731 C C . THR A 1 95 ? 8.373 -4.967 -7.999 1.00 98.69 95 THR A C 1
ATOM 733 O O . THR A 1 95 ? 7.571 -4.988 -7.064 1.00 98.69 95 THR A O 1
ATOM 736 N N . LEU A 1 96 ? 8.441 -5.969 -8.870 1.00 98.56 96 LEU A N 1
ATOM 737 C CA . LEU A 1 96 ? 7.567 -7.140 -8.805 1.00 98.56 96 LEU A CA 1
ATOM 738 C C . LEU A 1 96 ? 7.922 -8.051 -7.628 1.00 98.56 96 LEU A C 1
ATOM 740 O O . LEU A 1 96 ? 7.027 -8.707 -7.084 1.00 98.56 96 LEU A O 1
ATOM 744 N N . VAL A 1 97 ? 9.200 -8.070 -7.237 1.00 98.25 97 VAL A N 1
ATOM 745 C CA . VAL A 1 97 ? 9.731 -8.881 -6.132 1.00 98.25 97 VAL A CA 1
ATOM 746 C C . VAL A 1 97 ? 9.260 -8.390 -4.760 1.00 98.25 97 VAL A C 1
ATOM 748 O O . VAL A 1 97 ? 9.039 -9.196 -3.865 1.00 98.25 97 VAL A O 1
ATOM 751 N N . SER A 1 98 ? 9.018 -7.086 -4.595 1.00 97.50 98 SER A N 1
ATOM 752 C CA . SER A 1 98 ? 8.594 -6.510 -3.308 1.00 97.50 98 SER A CA 1
ATOM 753 C C . SER A 1 98 ? 7.111 -6.720 -2.983 1.00 97.50 98 SER A C 1
ATOM 755 O O . SER A 1 98 ? 6.697 -6.519 -1.841 1.00 97.50 98 SER A O 1
ATOM 757 N N . ARG A 1 99 ? 6.290 -7.128 -3.961 1.00 98.44 99 ARG A N 1
ATOM 758 C CA . ARG A 1 99 ? 4.828 -7.205 -3.804 1.00 98.44 99 ARG A CA 1
ATOM 759 C C . ARG A 1 99 ? 4.381 -8.089 -2.635 1.00 98.44 99 ARG A C 1
ATOM 761 O O . ARG A 1 99 ? 3.550 -7.616 -1.860 1.00 98.44 99 ARG A O 1
ATOM 768 N N . PRO A 1 100 ? 4.922 -9.311 -2.434 1.00 97.62 100 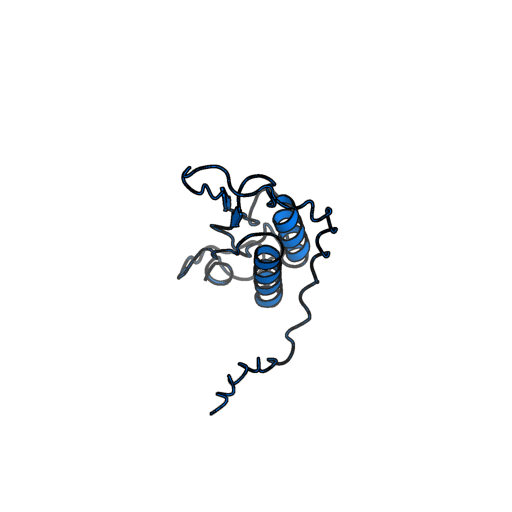PRO A N 1
ATOM 769 C CA . PRO A 1 100 ? 4.544 -10.133 -1.287 1.00 97.62 100 PRO A CA 1
ATOM 770 C C . PRO A 1 100 ? 4.878 -9.454 0.045 1.00 97.62 100 PRO A C 1
ATOM 772 O O . PRO A 1 100 ? 4.044 -9.449 0.947 1.00 97.62 100 PRO A O 1
ATOM 775 N N . ARG A 1 101 ? 6.060 -8.829 0.160 1.00 97.44 101 ARG A N 1
ATOM 776 C CA . ARG A 1 101 ? 6.473 -8.070 1.351 1.00 97.44 101 ARG A CA 1
ATOM 777 C C . ARG A 1 101 ? 5.503 -6.922 1.626 1.00 97.44 101 ARG A C 1
ATOM 779 O O . ARG A 1 101 ? 4.978 -6.830 2.730 1.00 97.44 101 ARG A O 1
ATOM 786 N N . ASN A 1 102 ? 5.209 -6.101 0.620 1.00 98.25 102 ASN A N 1
ATOM 787 C CA . ASN A 1 102 ? 4.363 -4.916 0.768 1.00 98.25 102 ASN A CA 1
ATOM 788 C C . ASN A 1 102 ? 2.906 -5.275 1.095 1.00 98.25 102 ASN A C 1
ATOM 790 O O . ASN A 1 102 ? 2.324 -4.698 2.015 1.00 98.25 102 ASN A O 1
ATOM 794 N N . LEU A 1 103 ? 2.338 -6.276 0.412 1.00 98.25 103 LEU A N 1
ATOM 795 C CA . LEU A 1 103 ? 0.991 -6.774 0.697 1.00 98.25 103 LEU A CA 1
ATOM 796 C C . LEU A 1 103 ? 0.903 -7.337 2.120 1.00 98.25 103 LEU A C 1
ATOM 798 O O . LEU A 1 103 ? 0.006 -6.974 2.881 1.00 98.25 103 LEU A O 1
ATOM 802 N N . ASN A 1 104 ? 1.856 -8.186 2.513 1.00 98.06 104 ASN A N 1
ATOM 803 C CA . ASN A 1 104 ? 1.859 -8.785 3.845 1.00 98.06 104 ASN A CA 1
ATOM 804 C C . ASN A 1 104 ? 2.088 -7.747 4.950 1.00 98.06 104 ASN A C 1
ATOM 806 O O . ASN A 1 104 ? 1.471 -7.865 6.009 1.00 98.06 104 ASN A O 1
ATOM 810 N N . THR A 1 105 ? 2.927 -6.726 4.728 1.00 97.88 105 THR A N 1
ATOM 811 C CA . THR A 1 105 ? 3.064 -5.608 5.673 1.00 97.88 105 THR A CA 1
ATOM 812 C C . THR A 1 105 ? 1.734 -4.891 5.850 1.00 97.88 105 THR A C 1
ATOM 814 O O . THR A 1 105 ? 1.306 -4.721 6.987 1.00 97.88 105 THR A O 1
ATOM 817 N N . GLY A 1 106 ? 1.061 -4.504 4.762 1.00 97.69 106 GLY A N 1
ATOM 818 C CA . GLY A 1 106 ? -0.205 -3.782 4.861 1.00 97.69 106 GLY A CA 1
ATOM 819 C C . GLY A 1 106 ? -1.282 -4.606 5.565 1.00 97.69 106 GLY A C 1
ATOM 820 O O . GLY A 1 106 ? -1.871 -4.137 6.534 1.00 97.69 106 GLY A O 1
ATOM 821 N N . LEU A 1 107 ? -1.463 -5.878 5.188 1.00 97.88 107 LEU A N 1
ATOM 822 C CA . LEU A 1 107 ? -2.420 -6.775 5.851 1.00 97.88 107 LEU A CA 1
ATOM 823 C C . LEU A 1 107 ? -2.164 -6.885 7.362 1.00 97.88 107 LEU A C 1
ATOM 825 O O . LEU A 1 107 ? -3.108 -6.805 8.151 1.00 97.88 107 LEU A O 1
ATOM 829 N N . LYS A 1 108 ? -0.896 -7.032 7.771 1.00 97.06 108 LYS A N 1
ATOM 830 C CA . LYS A 1 108 ? -0.505 -7.068 9.189 1.00 97.06 108 LYS A CA 1
ATOM 831 C C . LYS A 1 108 ? -0.772 -5.728 9.879 1.00 97.06 108 LYS A C 1
ATOM 833 O O . LYS A 1 108 ? -1.384 -5.720 10.943 1.00 97.06 108 LYS A O 1
ATOM 838 N N . ALA A 1 109 ? -0.370 -4.613 9.271 1.00 96.94 109 ALA A N 1
ATOM 839 C CA . ALA A 1 109 ? -0.531 -3.271 9.825 1.00 96.94 109 ALA A CA 1
ATOM 840 C C . ALA A 1 109 ? -2.012 -2.926 10.040 1.00 96.94 109 ALA A C 1
ATOM 842 O O . ALA A 1 109 ? -2.430 -2.609 11.154 1.00 96.94 109 ALA A O 1
ATOM 843 N N . TRP A 1 110 ? -2.845 -3.066 9.007 1.00 97.62 110 TRP A N 1
ATOM 844 C CA . TRP A 1 110 ? -4.266 -2.742 9.105 1.00 97.62 110 TRP A CA 1
ATOM 845 C C . TRP A 1 110 ? -4.983 -3.619 10.134 1.00 97.62 110 TRP A C 1
ATOM 847 O O . TRP A 1 110 ? -5.820 -3.111 10.880 1.00 97.62 110 TRP A O 1
ATOM 857 N N . ALA A 1 111 ? -4.640 -4.908 10.228 1.00 96.38 111 ALA A N 1
ATOM 858 C CA . ALA A 1 111 ? -5.189 -5.801 11.248 1.00 96.38 111 ALA A CA 1
ATOM 859 C C . ALA A 1 111 ? -4.720 -5.454 12.674 1.00 96.38 111 ALA A C 1
ATOM 861 O O . ALA A 1 111 ? -5.458 -5.683 13.629 1.00 96.38 111 ALA A O 1
ATOM 862 N N . GLN A 1 112 ? -3.510 -4.911 12.819 1.00 95.50 112 GLN A N 1
ATOM 863 C CA . GLN A 1 112 ? -2.919 -4.563 14.110 1.00 95.50 112 GLN A CA 1
ATOM 864 C C . GLN A 1 112 ? -3.513 -3.282 14.709 1.00 95.50 112 GLN A C 1
ATOM 866 O O . GLN A 1 112 ? -3.773 -3.247 15.911 1.00 95.50 112 GLN A O 1
ATOM 871 N N . TYR A 1 113 ? -3.729 -2.240 13.902 1.00 95.25 113 TYR A N 1
ATOM 872 C CA . TYR A 1 113 ? -4.168 -0.932 14.414 1.00 95.25 113 TYR A CA 1
ATOM 873 C C . TYR A 1 113 ? -5.650 -0.630 14.176 1.00 95.25 113 TYR A C 1
ATOM 875 O O . TYR A 1 113 ? -6.255 0.125 14.934 1.00 95.25 113 TYR A O 1
ATOM 883 N N . THR A 1 114 ? -6.270 -1.230 13.157 1.00 95.50 114 THR A N 1
ATOM 884 C CA . THR A 1 114 ? -7.664 -0.944 12.778 1.00 95.50 114 THR A CA 1
ATOM 885 C C . THR A 1 114 ? -8.544 -2.191 12.941 1.00 95.50 114 THR A C 1
ATOM 887 O O . THR A 1 114 ? -8.202 -3.127 13.662 1.00 95.50 114 THR A O 1
ATOM 890 N N . ARG A 1 115 ? -9.732 -2.222 12.326 1.00 96.25 115 ARG A N 1
ATOM 891 C CA . ARG A 1 115 ? -10.594 -3.418 12.261 1.00 96.25 115 ARG A CA 1
ATOM 892 C C . ARG A 1 115 ? -10.335 -4.283 11.024 1.00 96.25 115 ARG A C 1
ATOM 894 O O . ARG A 1 115 ? -11.160 -5.139 10.715 1.00 96.25 115 ARG A O 1
ATOM 901 N N . GLY A 1 116 ? -9.217 -4.065 10.338 1.00 96.50 116 GLY A N 1
ATOM 902 C CA . GLY A 1 116 ? -8.837 -4.768 9.118 1.00 96.50 116 GLY A CA 1
ATOM 903 C C . GLY A 1 116 ? -8.962 -3.889 7.879 1.00 96.50 116 GLY A C 1
ATOM 904 O O . GLY A 1 116 ? -9.123 -2.670 7.974 1.00 96.50 116 GLY A O 1
ATOM 905 N N . SER A 1 117 ? -8.866 -4.523 6.712 1.00 98.31 117 SER A N 1
ATOM 906 C CA . SER A 1 117 ? -8.869 -3.821 5.432 1.00 98.31 117 SER A CA 1
ATOM 907 C C . SER A 1 117 ? -9.503 -4.632 4.305 1.00 98.31 117 SER A C 1
ATOM 909 O O . SER A 1 117 ? -9.592 -5.857 4.404 1.00 98.31 117 SER A O 1
ATOM 911 N N . SER A 1 118 ? -9.873 -3.940 3.229 1.00 98.44 118 SER A N 1
ATOM 912 C CA . SER A 1 118 ? -10.243 -4.511 1.935 1.00 98.44 118 SER A CA 1
ATOM 913 C C . SER A 1 118 ? -9.284 -4.000 0.862 1.00 98.44 118 SER A C 1
ATOM 915 O O . SER A 1 118 ? -9.144 -2.796 0.667 1.00 98.44 118 SER A O 1
ATOM 917 N N . PHE A 1 119 ? -8.600 -4.920 0.183 1.00 98.25 119 PHE A N 1
ATOM 918 C CA . PHE A 1 119 ? -7.696 -4.581 -0.914 1.00 98.25 119 PHE A CA 1
ATOM 919 C C . PHE A 1 119 ? -8.493 -4.153 -2.152 1.00 98.25 119 PHE A C 1
ATOM 921 O O . PHE A 1 119 ? -9.500 -4.782 -2.489 1.00 98.25 119 PHE A O 1
ATOM 928 N N . TRP A 1 120 ? -8.032 -3.112 -2.842 1.00 97.81 120 TRP A N 1
ATOM 929 C CA . TRP A 1 120 ? -8.571 -2.724 -4.139 1.00 97.81 120 TRP A CA 1
ATOM 930 C C . TRP A 1 120 ? -7.750 -3.405 -5.247 1.00 97.81 120 TRP A C 1
ATOM 932 O O . TRP A 1 120 ? -6.604 -3.032 -5.483 1.00 97.81 120 TRP A O 1
ATOM 942 N N . THR A 1 121 ? -8.274 -4.410 -5.950 1.00 97.31 121 THR A N 1
ATOM 943 C CA . THR A 1 121 ? -9.669 -4.900 -5.984 1.00 97.31 121 THR A CA 1
ATOM 944 C C . THR A 1 121 ? -9.725 -6.427 -6.122 1.00 97.31 121 THR A C 1
ATOM 946 O O . THR A 1 121 ? -8.697 -7.087 -6.193 1.00 97.31 121 THR A O 1
ATOM 949 N N . TRP A 1 122 ? -10.925 -7.012 -6.163 1.00 94.94 122 TRP A N 1
ATOM 950 C CA . TRP A 1 122 ? -11.115 -8.456 -6.363 1.00 94.94 122 TRP A CA 1
ATOM 951 C C . TRP A 1 122 ? -10.533 -8.961 -7.692 1.00 94.94 122 TRP A C 1
ATOM 953 O O . TRP A 1 122 ? -10.036 -10.082 -7.769 1.00 94.94 122 TRP A O 1
ATOM 963 N N . LYS A 1 123 ? -10.649 -8.162 -8.761 1.00 97.50 123 LYS A N 1
ATOM 964 C CA . LYS A 1 123 ? -10.119 -8.502 -10.083 1.00 97.50 123 LYS A CA 1
ATOM 965 C C . LYS A 1 123 ? -9.790 -7.252 -10.881 1.00 97.50 123 LYS A C 1
ATOM 967 O O . LYS A 1 123 ? -10.666 -6.418 -11.103 1.00 97.50 123 LYS A O 1
ATOM 972 N N . PHE A 1 124 ? -8.568 -7.169 -11.395 1.00 97.44 124 PHE A N 1
ATOM 973 C CA . PHE A 1 124 ? -8.105 -6.024 -12.174 1.00 97.44 124 PHE A CA 1
ATOM 974 C C . PHE A 1 124 ? -7.278 -6.463 -13.387 1.00 97.44 124 PHE A C 1
ATOM 976 O O . PHE A 1 124 ? -6.466 -7.382 -13.312 1.00 97.44 124 PHE A O 1
ATOM 983 N N . ARG A 1 125 ? -7.504 -5.819 -14.539 1.00 97.25 125 ARG A N 1
ATOM 984 C CA . ARG A 1 125 ? -6.865 -6.164 -15.827 1.00 97.25 125 ARG A CA 1
ATOM 985 C C . ARG A 1 125 ? -6.220 -4.968 -16.538 1.00 97.25 125 ARG A C 1
ATOM 987 O O . ARG A 1 125 ? -5.891 -5.076 -17.715 1.00 97.25 125 ARG A O 1
ATOM 994 N N . GLY A 1 126 ? -6.054 -3.835 -15.856 1.00 95.88 126 GLY A N 1
ATOM 995 C CA . GLY A 1 126 ? -5.434 -2.652 -16.449 1.00 95.88 126 GLY A CA 1
ATOM 996 C C . GLY A 1 126 ? -3.987 -2.914 -16.868 1.00 95.88 126 GLY A C 1
ATOM 997 O O . GLY A 1 126 ? -3.198 -3.522 -16.144 1.00 95.88 126 GLY A O 1
ATOM 998 N N . ASN A 1 127 ? -3.648 -2.464 -18.067 1.00 97.75 127 ASN A N 1
ATOM 999 C CA . ASN A 1 127 ? -2.359 -2.684 -18.716 1.00 97.75 127 ASN A CA 1
ATOM 1000 C C . ASN A 1 127 ? -1.488 -1.422 -18.753 1.00 97.75 127 ASN A C 1
ATOM 1002 O O . ASN A 1 127 ? -0.427 -1.447 -19.370 1.00 97.75 127 ASN A O 1
ATOM 1006 N N . VAL A 1 128 ? -1.919 -0.343 -18.094 1.00 98.12 128 VAL A N 1
ATOM 1007 C CA . VAL A 1 128 ? -1.141 0.893 -17.995 1.00 98.12 128 VAL A CA 1
ATOM 1008 C C . VAL A 1 128 ? 0.173 0.585 -17.266 1.00 98.12 128 VAL A C 1
ATOM 1010 O O . VAL A 1 128 ? 0.122 -0.009 -16.179 1.00 98.12 128 VAL A O 1
ATOM 1013 N N . PRO A 1 129 ? 1.339 0.918 -17.851 1.00 98.44 129 PRO A N 1
ATOM 1014 C CA . PRO A 1 129 ? 2.625 0.777 -17.180 1.00 98.44 129 PRO A CA 1
ATOM 1015 C C . PRO A 1 129 ? 2.673 1.604 -15.898 1.00 98.44 129 PRO A C 1
ATOM 1017 O O . PRO A 1 129 ? 2.186 2.733 -15.867 1.00 98.44 129 PRO A O 1
ATOM 1020 N N . VAL A 1 130 ? 3.280 1.049 -14.854 1.00 98.31 130 VAL A N 1
ATOM 1021 C CA . VAL A 1 130 ? 3.577 1.798 -13.625 1.00 98.31 130 VAL A CA 1
ATOM 1022 C C . VAL A 1 130 ? 4.984 2.384 -13.706 1.00 98.31 130 VAL A C 1
ATOM 1024 O O . VAL A 1 130 ? 5.801 1.953 -14.520 1.00 98.31 130 VAL A O 1
ATOM 1027 N N . ASN A 1 131 ? 5.309 3.342 -12.841 1.00 98.25 131 ASN A N 1
ATOM 1028 C CA . ASN A 1 131 ? 6.686 3.812 -12.717 1.00 98.25 131 ASN A CA 1
ATOM 1029 C C . ASN A 1 131 ? 7.542 2.733 -12.026 1.00 98.25 131 ASN A C 1
ATOM 1031 O O . ASN A 1 131 ? 7.456 2.546 -10.809 1.00 98.25 131 ASN A O 1
ATOM 1035 N N . GLY A 1 132 ? 8.329 1.998 -12.813 1.00 98.25 132 GLY A N 1
ATOM 1036 C CA . GLY A 1 132 ? 9.093 0.829 -12.383 1.00 98.25 132 GLY A CA 1
ATOM 1037 C C . GLY A 1 132 ? 8.736 -0.402 -13.216 1.00 98.25 132 GLY A C 1
ATOM 1038 O O . GLY A 1 132 ? 8.631 -0.332 -14.437 1.00 98.25 132 GLY A O 1
ATOM 1039 N N . GLU A 1 133 ? 8.570 -1.544 -12.559 1.00 98.62 133 GLU A N 1
ATOM 1040 C CA . GLU A 1 133 ? 8.368 -2.833 -13.215 1.00 98.62 133 GLU A CA 1
ATOM 1041 C C . GLU A 1 133 ? 6.883 -3.169 -13.415 1.00 98.62 133 GLU A C 1
ATOM 1043 O O . GLU A 1 133 ? 6.118 -3.265 -12.463 1.00 98.62 133 GLU A O 1
ATOM 1048 N N . GLY A 1 134 ? 6.478 -3.479 -14.648 1.00 98.06 134 GLY A N 1
ATOM 1049 C CA . GLY A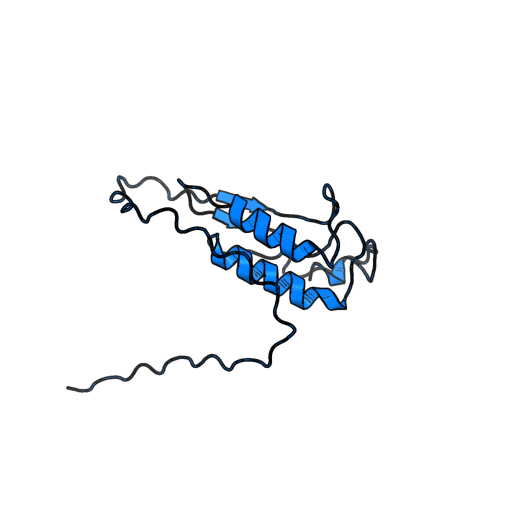 1 134 ? 5.167 -4.066 -14.942 1.00 98.06 134 GLY A CA 1
ATOM 1050 C C . GLY A 1 134 ? 4.040 -3.059 -15.186 1.00 98.06 134 GLY A C 1
ATOM 1051 O O . GLY A 1 134 ? 4.252 -1.940 -15.646 1.00 98.06 134 GLY A O 1
ATOM 1052 N N . THR A 1 135 ? 2.807 -3.503 -14.948 1.00 98.56 135 THR A N 1
ATOM 1053 C CA . THR A 1 135 ? 1.574 -2.745 -15.213 1.00 98.56 135 THR A CA 1
ATOM 1054 C C . THR A 1 135 ? 0.688 -2.712 -13.977 1.00 98.56 135 THR A C 1
ATOM 1056 O O . THR A 1 135 ? 0.884 -3.508 -13.056 1.00 98.56 135 THR A O 1
ATOM 1059 N N . GLN A 1 136 ? -0.339 -1.861 -13.973 1.00 98.06 136 GLN A N 1
ATOM 1060 C CA . GLN A 1 136 ? -1.314 -1.784 -12.879 1.00 98.06 136 GLN A CA 1
ATOM 1061 C C . GLN A 1 136 ? -1.883 -3.169 -12.496 1.00 98.06 136 GLN A C 1
ATOM 1063 O O . GLN A 1 136 ? -1.949 -3.521 -11.323 1.00 98.06 136 GLN A O 1
ATOM 1068 N N . ALA A 1 137 ? -2.186 -4.058 -13.448 1.00 97.94 137 ALA A N 1
ATOM 1069 C CA . ALA A 1 137 ? -2.647 -5.416 -13.120 1.00 97.94 137 ALA A CA 1
ATOM 1070 C C . ALA A 1 137 ? -1.686 -6.246 -12.251 1.00 97.94 137 ALA A C 1
ATOM 1072 O O . ALA A 1 137 ? -2.114 -7.230 -11.658 1.00 97.94 137 ALA A O 1
ATOM 1073 N N . LYS A 1 138 ? -0.404 -5.885 -12.139 1.00 98.12 138 LYS A N 1
ATOM 1074 C CA . LYS A 1 138 ? 0.538 -6.563 -11.239 1.00 98.12 138 LYS A CA 1
ATOM 1075 C C . LYS A 1 138 ? 0.448 -6.094 -9.784 1.00 98.12 138 LYS A C 1
ATOM 1077 O O . LYS A 1 138 ? 0.917 -6.839 -8.922 1.00 98.12 138 LYS A O 1
ATOM 1082 N N . TYR A 1 139 ? -0.137 -4.923 -9.520 1.00 98.31 139 TYR A N 1
ATOM 1083 C CA . TYR A 1 139 ? -0.186 -4.272 -8.199 1.00 98.31 139 TYR A CA 1
ATOM 1084 C C . TYR A 1 139 ? -1.602 -4.104 -7.629 1.00 98.31 139 TYR A C 1
ATOM 1086 O O . TYR A 1 139 ? -1.734 -3.757 -6.458 1.00 98.31 139 TYR A O 1
ATOM 1094 N N . TRP A 1 140 ? -2.640 -4.361 -8.430 1.00 98.00 140 TRP A N 1
ATOM 1095 C CA . TRP A 1 140 ? -4.050 -4.100 -8.095 1.00 98.00 140 TRP A CA 1
ATOM 1096 C C . TRP A 1 140 ? -4.960 -5.341 -8.193 1.00 98.00 140 TRP A C 1
ATOM 1098 O O . TRP A 1 140 ? -6.185 -5.212 -8.126 1.00 98.00 140 TRP A O 1
ATOM 1108 N N . ASN A 1 141 ? -4.378 -6.533 -8.388 1.00 94.31 141 ASN A N 1
ATOM 1109 C CA . ASN A 1 141 ? -5.084 -7.806 -8.589 1.00 94.31 141 ASN A CA 1
ATOM 1110 C C . ASN A 1 141 ? -4.516 -8.935 -7.731 1.00 94.31 141 ASN A C 1
ATOM 1112 O O . ASN A 1 141 ? -3.272 -9.079 -7.718 1.00 94.31 141 ASN A O 1
#

Organism: NCBI:txid160324

=== Feature glossary ===
The record interleaves many kinds of information about one protein. Here is each kind framed as the question it answers.

Q: What does the local fold look like, residue by residue?
A: The Foldseek 3Di string encodes local tertiary geometry as a 20-letter alphabet — one character per residue — derived from the relative positions of nearby Cα atoms. Unlike the amino-acid sequence, 3Di is a direct function of the 3D structure, so two proteins with the same fold have similar 3Di strings even at low sequence identity.

Q: Which residues are in helices, strands, or loops?
A: The SS8 string is DSSP's per-residue secondary-structure call. α-helix (H) means an i→i+4 H-bond ladder; β-strand (E) means the residue participates in a β-sheet; 3₁₀ (G) and π (I) are tighter and wider helices; T/S are turns/bends; '-' is loop.

Q: How big and how compact is the whole molecule?
A: Radius of gyration (Rg) is the root-mean-square distance of Cα atoms from their centroid — a single number for overall size and compactness. A globular domain of N residues has Rg ≈ 2.2·N^0.38 Å; an extended or disordered chain has a much larger Rg. The Cα contact count is the number of residue pairs whose Cα atoms are within 8 Å and are more than four positions apart in sequence — a standard proxy for tertiary packing density. The bounding box is the smallest axis-aligned box enclosing all Cα atoms.

Q: Where is each backbone atom in 3D?
A: Structure coordinates are given as an mmCIF _atom_site loop: one row per atom with element, residue name, chain id, sequence number, and x/y/z position in Å. Only the four main-chain atoms per residue are included here; side chains are omitted to keep the record compact.

Q: What is the amino-acid chain?
A: Primary structure: the covalent order of the twenty standard amino acids along the backbone. Two proteins with the same sequence will (almost always) fold to the same structure; two with 30% identity often share a fold but not the details.

Q: What if only a Cα trace is available?
A: Three-state secondary structure (P-SEA) collapses the eight DSSP classes into helix (a), strand (b), and coil (c). P-SEA assigns these from Cα geometry alone — distances and angles — without requiring backbone oxygens, so it works on any Cα trace.

Q: What family and function is it annotated with?
A: Database cross-references. InterPro integrates a dozen domain/family signature databases into unified entries with residue-range hits. GO terms attach function/process/location labels with evidence codes. CATH codes position the fold in a four-level structural taxonomy. Organism is the NCBI-taxonomy species name.

Q: How confident is the AlphaFold model at each residue?
A: pLDDT is the predicted lDDT-Cα score: AlphaFold's confidence that the local environment of each residue (all inter-atomic distances within 15 Å) is correctly placed. It is a per-residue number between 0 and 100, with higher meaning more reliable.

Q: How mobile is each atom in the crystal?
A: B-factor (Debye–Waller factor) reflects atomic displacement in the crystal lattice. It is an experimental observable (units Å²), not a prediction; low values mean the atom is pinned down, high values mean it moves or is heterogeneous across the crystal.

Q: Which residues are buried vs exposed?
A: SASA measures how much of the protein is reachable by solvent. It is computed by rolling a water-sized probe over the atomic surface and summing the exposed area (Å²). Per-residue SASA distinguishes core (buried, low SASA) from surface (exposed, high SASA) residues; total SASA is a whole-molecule size measure.

Q: What do the diagnostic plots show?
A: Plot images: a contact map (which residues are close in 3D, as an N×N binary image), a Ramachandran scatter (backbone torsion angles, revealing secondary-structure composition at a glance), and — for AlphaFold structures — a PAE heatmap (pairwise prediction confidence).

Q: What known structures does this most resemble?
A: The Foldseek neighbor list gives the closest experimentally determined structures in the PDB, ranked by structural alignment. TM-score near 1 means near-identical fold; near 0.3 means only rough topology match. This is how one finds what a novel AlphaFold prediction most resembles in the solved-structure universe.

Q: Are the domains correctly placed relative to each other?
A: Predicted aligned error is AlphaFold's pairwise confidence. Unlike pLDDT (per-residue), PAE is per-residue-pair and captures whether two parts of the structure are correctly placed relative to each other. Units are ångströms of expected positional error.

Q: What do the rendered images show?
A: Structure images are PyMOL renders from six orthogonal camera directions. Cartoon representation draws helices as coils and strands as arrows; sticks shows the backbone as bonds; surface shows the solvent-excluded envelope. Rainbow coloring maps sequence position to hue (blue→red, N→C); chain coloring assigns a distinct color per polypeptide.

Q: What are the backbone torsion angles?
A: φ (phi) and ψ (psi) are the two rotatable backbone dihedrals per residue: φ is the C(i-1)–N–Cα–C torsion, ψ is the N–Cα–C–N(i+1) torsion, both in degrees on (−180°, 180°]. α-helical residues cluster near (−60°, −45°); β-strand residues near (−120°, +130°). A Ramachandran plot is simply a scatter of (φ, ψ) for every residue.